Protein AF-A0A3D0RXQ5-F1 (afdb_monomer)

pLDDT: mean 91.48, std 9.35, range [49.53, 98.31]

Mean predicted aligned error: 4.28 Å

Structure (mmCIF, N/CA/C/O backbone):
data_AF-A0A3D0RXQ5-F1
#
_entry.id   AF-A0A3D0RXQ5-F1
#
loop_
_atom_site.group_PDB
_atom_site.id
_atom_site.type_symbol
_atom_site.label_atom_id
_atom_site.label_alt_id
_atom_site.label_comp_id
_atom_site.label_asym_id
_atom_site.label_entity_id
_atom_site.label_seq_id
_atom_site.pdbx_PDB_ins_code
_atom_site.Cartn_x
_atom_site.Cartn_y
_atom_site.Cartn_z
_atom_site.occupancy
_atom_site.B_iso_or_equiv
_atom_site.auth_seq_id
_atom_site.auth_comp_id
_atom_site.auth_asym_id
_atom_site.auth_atom_id
_atom_site.pdbx_PDB_model_num
ATOM 1 N N . GLY A 1 1 ? -7.082 -13.577 5.201 1.00 80.06 1 GLY A N 1
ATOM 2 C CA . GLY A 1 1 ? -6.046 -13.728 4.156 1.00 80.06 1 GLY A CA 1
ATOM 3 C C . GLY A 1 1 ? -6.166 -12.625 3.121 1.00 80.06 1 GLY A C 1
ATOM 4 O O . GLY A 1 1 ? -7.285 -12.340 2.709 1.00 80.06 1 GLY A O 1
ATOM 5 N N . PHE A 1 2 ? -5.055 -12.075 2.611 1.00 81.81 2 PHE A N 1
ATOM 6 C CA . PHE A 1 2 ? -5.061 -11.095 1.496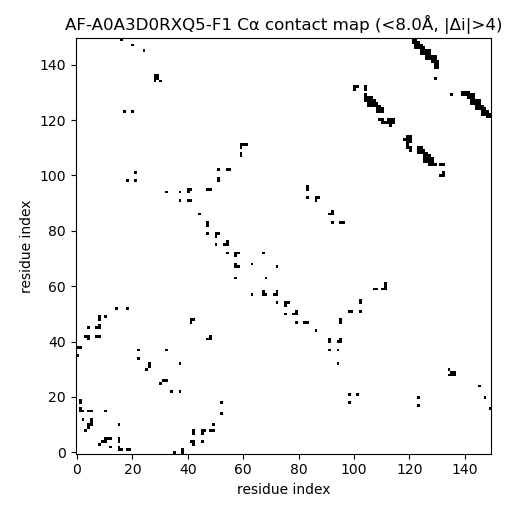 1.00 81.81 2 PHE A CA 1
ATOM 7 C C . PHE A 1 2 ? -5.840 -11.552 0.244 1.00 81.81 2 PHE A C 1
ATOM 9 O O . PHE A 1 2 ? -6.350 -10.717 -0.492 1.00 81.81 2 PHE A O 1
ATOM 16 N N . ASN A 1 3 ? -5.995 -12.863 0.011 1.00 80.12 3 ASN A N 1
ATOM 17 C CA . ASN A 1 3 ? -6.817 -13.387 -1.092 1.00 80.12 3 ASN A CA 1
ATOM 18 C C . ASN A 1 3 ? -8.299 -12.980 -0.973 1.00 80.12 3 ASN A C 1
ATOM 20 O O . ASN A 1 3 ? -8.981 -12.858 -1.984 1.00 80.12 3 ASN A O 1
ATOM 24 N N . GLY A 1 4 ? -8.787 -12.709 0.243 1.00 76.00 4 GLY A N 1
ATOM 25 C CA . GLY A 1 4 ? -10.138 -12.193 0.463 1.00 76.00 4 GLY A CA 1
ATOM 26 C C . GLY A 1 4 ? -10.363 -10.808 -0.150 1.00 76.00 4 GLY A C 1
ATOM 27 O O . GLY A 1 4 ? -11.496 -10.475 -0.472 1.00 76.00 4 GLY A O 1
ATOM 28 N N . LEU A 1 5 ? -9.301 -10.029 -0.391 1.00 78.62 5 LEU A N 1
ATOM 29 C CA . LEU A 1 5 ? -9.397 -8.732 -1.066 1.00 78.62 5 LEU A CA 1
ATOM 30 C C . LEU A 1 5 ? -9.701 -8.874 -2.563 1.00 78.62 5 LEU A C 1
ATOM 32 O O . LEU A 1 5 ? -10.279 -7.968 -3.154 1.00 78.62 5 LEU A O 1
ATOM 36 N N . VAL A 1 6 ? -9.372 -10.012 -3.180 1.00 79.69 6 VAL A N 1
ATOM 37 C CA . VAL A 1 6 ? -9.698 -10.250 -4.594 1.00 79.69 6 VAL A CA 1
ATOM 38 C C . VAL A 1 6 ? -11.210 -10.308 -4.786 1.00 79.69 6 VAL A C 1
ATOM 40 O O . VAL A 1 6 ? -11.758 -9.659 -5.670 1.00 79.69 6 VAL A O 1
ATOM 43 N N . LEU A 1 7 ? -11.892 -11.038 -3.904 1.00 76.19 7 LEU A N 1
ATOM 44 C CA . LEU A 1 7 ? -13.342 -11.209 -3.963 1.00 76.19 7 LEU A CA 1
ATOM 45 C C . LEU A 1 7 ? -14.090 -10.046 -3.295 1.00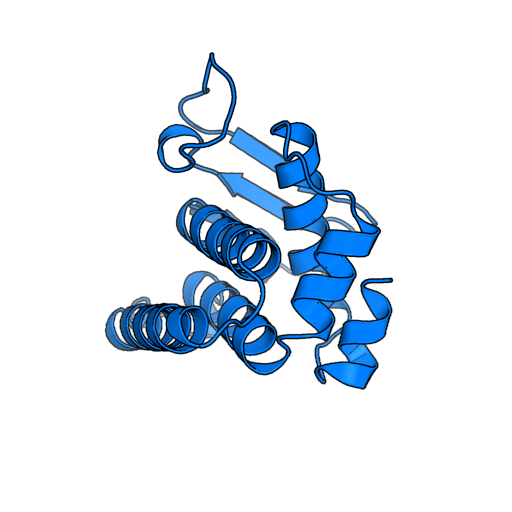 76.19 7 LEU A C 1
ATOM 47 O O . LEU A 1 7 ? -15.087 -9.580 -3.832 1.00 76.19 7 LEU A O 1
ATOM 51 N N . GLY A 1 8 ? -13.608 -9.562 -2.146 1.00 74.94 8 GLY A N 1
ATOM 52 C CA . GLY A 1 8 ? -14.286 -8.528 -1.355 1.00 74.94 8 GLY A CA 1
ATOM 53 C C . GLY A 1 8 ? -14.026 -7.093 -1.818 1.00 74.94 8 GLY A C 1
ATOM 54 O O . GLY A 1 8 ? -14.887 -6.237 -1.654 1.00 74.94 8 GLY A O 1
ATOM 55 N N . ALA A 1 9 ? -12.864 -6.825 -2.420 1.00 77.88 9 ALA A N 1
ATOM 56 C CA . ALA A 1 9 ? -12.491 -5.497 -2.911 1.00 77.88 9 ALA A CA 1
ATOM 57 C C . ALA A 1 9 ? -12.370 -5.424 -4.440 1.00 77.88 9 ALA A C 1
ATOM 59 O O . ALA A 1 9 ? -12.045 -4.365 -4.970 1.00 77.88 9 ALA A O 1
ATOM 60 N N . GLY A 1 10 ? -12.633 -6.519 -5.164 1.00 86.56 10 GLY A N 1
ATOM 61 C CA . GLY A 1 10 ? -12.480 -6.569 -6.621 1.00 86.56 10 GLY A CA 1
ATOM 62 C C . GLY A 1 10 ? -11.040 -6.338 -7.089 1.00 86.56 10 GLY A C 1
ATOM 63 O O . GLY A 1 10 ? -10.827 -5.941 -8.233 1.00 86.56 10 GLY A O 1
ATOM 64 N N . LEU A 1 11 ? -10.055 -6.536 -6.205 1.00 93.06 11 LEU A N 1
ATOM 65 C CA . LEU A 1 11 ? -8.646 -6.363 -6.539 1.00 93.06 11 LEU A CA 1
ATOM 66 C C . LEU A 1 11 ? -8.135 -7.538 -7.369 1.00 93.06 11 LEU A C 1
ATOM 68 O O . LEU A 1 11 ? -8.534 -8.685 -7.188 1.00 93.06 11 LEU A O 1
ATOM 72 N N . THR A 1 12 ? -7.163 -7.285 -8.234 1.00 94.44 12 THR A N 1
ATOM 73 C CA . THR A 1 12 ? -6.420 -8.378 -8.861 1.00 94.44 12 THR A CA 1
ATOM 74 C C . THR A 1 12 ? -5.515 -9.063 -7.833 1.00 94.44 12 THR A C 1
ATOM 76 O O . THR A 1 12 ? -5.107 -8.477 -6.825 1.00 94.44 12 THR A O 1
ATOM 79 N N . TRP A 1 13 ? -5.119 -10.307 -8.107 1.00 93.25 13 TRP A N 1
ATOM 80 C CA . TRP A 1 13 ? -4.153 -11.013 -7.260 1.00 93.25 13 TRP A CA 1
ATOM 81 C C . TRP A 1 13 ? -2.817 -10.255 -7.143 1.00 93.25 13 TRP A C 1
ATOM 83 O O . TRP A 1 13 ? -2.173 -10.309 -6.095 1.00 93.25 13 TRP A O 1
ATOM 93 N N . ARG A 1 14 ? -2.412 -9.506 -8.183 1.00 94.44 14 ARG A N 1
ATOM 94 C CA . ARG A 1 14 ? -1.190 -8.685 -8.170 1.00 94.44 14 ARG A CA 1
ATOM 95 C C . ARG A 1 14 ? -1.322 -7.497 -7.229 1.00 94.44 14 ARG A C 1
ATOM 97 O O . ARG A 1 14 ? -0.420 -7.265 -6.431 1.00 94.44 14 ARG A O 1
ATOM 104 N N . GLN A 1 15 ? -2.457 -6.807 -7.262 1.00 96.62 15 GLN A N 1
ATOM 105 C CA . GLN A 1 15 ? -2.749 -5.701 -6.348 1.00 96.62 15 GLN A CA 1
ATOM 106 C C . GLN A 1 15 ? -2.784 -6.188 -4.891 1.00 96.62 15 GLN A C 1
ATOM 108 O O . GLN A 1 15 ? -2.146 -5.600 -4.021 1.00 96.62 15 GLN A O 1
ATOM 113 N N . ALA A 1 16 ? -3.420 -7.335 -4.628 1.00 96.00 16 ALA A N 1
ATOM 114 C CA . ALA A 1 16 ? -3.382 -7.963 -3.305 1.00 96.00 16 ALA A CA 1
ATOM 115 C C . ALA A 1 16 ? -1.952 -8.356 -2.875 1.00 96.00 16 ALA A C 1
ATOM 117 O O . ALA A 1 16 ? -1.615 -8.287 -1.693 1.00 96.00 16 ALA A O 1
ATOM 118 N N . THR A 1 17 ? -1.096 -8.742 -3.827 1.00 95.94 17 THR A N 1
ATOM 119 C CA . THR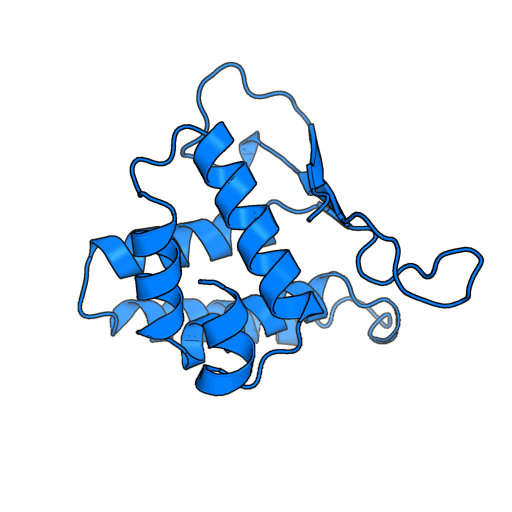 A 1 17 ? 0.318 -9.067 -3.577 1.00 95.94 17 THR A CA 1
ATOM 120 C C . THR A 1 17 ? 1.135 -7.825 -3.206 1.00 95.94 17 THR A C 1
ATOM 122 O O . THR A 1 17 ? 1.964 -7.917 -2.305 1.00 95.94 17 THR A O 1
ATOM 125 N N . VAL A 1 18 ? 0.863 -6.660 -3.808 1.00 97.25 18 VAL A N 1
ATOM 126 C CA . VAL A 1 18 ? 1.489 -5.378 -3.421 1.00 97.25 18 VAL A CA 1
ATOM 127 C C . VAL A 1 18 ? 1.153 -5.025 -1.973 1.00 97.25 18 VAL A C 1
ATOM 129 O O . VAL A 1 18 ? 2.052 -4.752 -1.179 1.00 97.25 18 VAL A O 1
ATOM 132 N N . LEU A 1 19 ? -0.126 -5.105 -1.593 1.00 97.81 19 LEU A N 1
ATOM 133 C CA . LEU A 1 19 ? -0.549 -4.840 -0.213 1.00 97.81 19 LEU A CA 1
ATOM 134 C C . LEU A 1 19 ? 0.119 -5.811 0.771 1.00 97.81 19 LEU A C 1
ATOM 136 O O . LEU A 1 19 ? 0.634 -5.409 1.813 1.00 97.81 19 LEU A O 1
ATOM 140 N N . ARG A 1 20 ? 0.202 -7.092 0.403 1.00 97.06 20 ARG A N 1
ATOM 141 C CA . ARG A 1 20 ? 0.907 -8.099 1.199 1.00 97.06 20 ARG A CA 1
ATOM 142 C C . ARG A 1 20 ? 2.397 -7.782 1.351 1.00 97.06 20 ARG A C 1
ATOM 144 O O . ARG A 1 20 ? 2.930 -7.958 2.444 1.00 97.06 20 ARG A O 1
ATOM 151 N N . ALA A 1 21 ? 3.063 -7.313 0.295 1.00 97.38 21 ALA A N 1
ATOM 152 C CA . ALA A 1 21 ? 4.470 -6.926 0.343 1.00 97.38 21 ALA A CA 1
ATOM 153 C C . ALA A 1 21 ? 4.700 -5.785 1.346 1.00 97.38 21 ALA A C 1
ATOM 155 O O . ALA A 1 21 ? 5.564 -5.904 2.215 1.00 97.38 21 ALA A O 1
ATOM 156 N N . TYR A 1 22 ? 3.872 -4.737 1.305 1.00 97.56 22 TYR A N 1
ATOM 157 C CA . TYR A 1 22 ? 3.946 -3.643 2.276 1.00 97.56 22 TYR A CA 1
ATOM 158 C C . TYR A 1 22 ? 3.672 -4.110 3.710 1.00 97.56 22 TYR A C 1
ATOM 160 O O . TYR A 1 22 ? 4.400 -3.714 4.615 1.00 97.56 22 TYR A O 1
ATOM 168 N N . ALA A 1 23 ? 2.709 -5.010 3.938 1.00 96.44 23 ALA A N 1
ATOM 169 C CA . ALA A 1 23 ? 2.489 -5.594 5.266 1.00 96.44 23 ALA A CA 1
ATOM 170 C C . ALA A 1 23 ? 3.723 -6.344 5.795 1.00 96.44 23 ALA A C 1
ATOM 172 O O . ALA A 1 23 ? 4.046 -6.270 6.981 1.00 96.44 23 ALA A O 1
ATOM 173 N N . LYS A 1 24 ? 4.436 -7.071 4.921 1.00 95.69 24 LYS A N 1
ATOM 174 C CA . LYS A 1 24 ? 5.682 -7.757 5.295 1.00 95.69 24 LYS A CA 1
ATOM 175 C C . LYS A 1 24 ? 6.796 -6.770 5.625 1.00 95.69 24 LYS A C 1
ATOM 177 O O . LYS A 1 24 ? 7.487 -6.989 6.617 1.00 95.69 24 LYS A O 1
ATOM 182 N N . TYR A 1 25 ? 6.931 -5.694 4.853 1.00 95.00 25 TYR A N 1
ATOM 183 C CA . TYR A 1 25 ? 7.907 -4.645 5.138 1.00 95.00 25 TYR A CA 1
ATOM 184 C C . TYR A 1 25 ? 7.599 -3.919 6.456 1.00 95.00 25 TYR A C 1
ATOM 186 O O . TYR A 1 25 ? 8.471 -3.808 7.311 1.00 95.00 25 TYR A O 1
ATOM 194 N N . MET A 1 26 ? 6.338 -3.540 6.696 1.00 94.19 26 MET A N 1
ATOM 195 C CA . MET A 1 26 ? 5.895 -2.962 7.973 1.00 94.19 26 MET A CA 1
ATOM 196 C C . MET A 1 26 ? 6.249 -3.859 9.163 1.00 94.19 26 MET A C 1
ATOM 198 O O . MET A 1 26 ? 6.730 -3.382 10.188 1.00 94.19 26 MET A O 1
ATOM 202 N N . ARG A 1 27 ? 6.057 -5.176 9.027 1.00 91.50 27 ARG A N 1
ATOM 203 C CA . ARG A 1 27 ? 6.418 -6.138 10.074 1.00 91.50 27 ARG A CA 1
ATOM 204 C C . ARG A 1 27 ? 7.929 -6.208 10.316 1.00 91.50 27 ARG A C 1
ATOM 206 O O . ARG A 1 27 ? 8.337 -6.346 11.464 1.00 91.50 27 ARG A O 1
ATOM 213 N N . GLN A 1 28 ? 8.753 -6.115 9.270 1.00 90.19 28 GLN A N 1
ATOM 214 C CA . GLN A 1 28 ? 10.213 -6.010 9.421 1.00 90.19 28 GLN A CA 1
ATOM 215 C C . GLN A 1 28 ? 10.620 -4.693 10.097 1.00 90.19 28 GLN A C 1
ATOM 217 O O . GLN A 1 28 ? 11.569 -4.670 10.873 1.00 90.19 28 GLN A O 1
ATOM 222 N N . GLY A 1 29 ? 9.853 -3.626 9.865 1.00 86.94 29 GLY A N 1
ATOM 223 C CA . GLY A 1 29 ? 9.980 -2.326 10.518 1.00 86.94 29 GLY A CA 1
ATOM 224 C C . GLY A 1 29 ? 9.401 -2.234 11.935 1.00 86.94 29 GLY A C 1
ATOM 225 O O . GLY A 1 29 ? 9.177 -1.123 12.399 1.00 86.94 29 GLY A O 1
ATOM 226 N N . ASN A 1 30 ? 9.152 -3.358 12.622 1.00 86.31 30 ASN A N 1
ATOM 227 C CA . ASN A 1 30 ? 8.561 -3.427 13.969 1.00 86.31 30 ASN A CA 1
ATOM 228 C C . ASN A 1 30 ? 7.130 -2.869 14.101 1.00 86.31 30 ASN A C 1
ATOM 230 O O . ASN A 1 30 ? 6.752 -2.380 15.168 1.00 86.31 30 ASN A O 1
ATOM 234 N N . SER A 1 31 ? 6.298 -2.973 13.059 1.00 89.19 31 SER A N 1
ATOM 235 C CA . SER A 1 31 ? 4.863 -2.694 13.202 1.00 89.19 31 SER A CA 1
ATOM 236 C C . SER A 1 31 ? 4.248 -3.529 14.341 1.00 89.19 31 SER A C 1
ATOM 238 O O . SER A 1 31 ? 4.488 -4.740 14.398 1.00 89.19 31 SER A O 1
ATOM 240 N N . PRO A 1 32 ? 3.437 -2.922 15.230 1.00 90.81 32 PRO A N 1
ATOM 241 C CA . PRO A 1 32 ? 2.818 -3.628 16.352 1.00 90.81 32 PRO A CA 1
ATOM 242 C C . PRO A 1 32 ? 1.632 -4.504 15.923 1.00 90.81 32 PRO A C 1
ATOM 244 O O . PRO A 1 32 ? 1.120 -5.283 16.726 1.00 90.81 32 PRO A O 1
ATOM 247 N N . PHE A 1 33 ? 1.169 -4.372 14.678 1.00 93.38 33 PHE A N 1
ATOM 248 C CA . PHE A 1 33 ? -0.033 -5.038 14.196 1.00 93.38 33 PHE A CA 1
ATOM 249 C C . PHE A 1 33 ? 0.279 -6.425 13.634 1.00 93.38 33 PHE A C 1
ATOM 251 O O . PHE A 1 33 ? 1.172 -6.610 12.801 1.00 93.38 33 PHE A O 1
ATOM 258 N N . ALA A 1 34 ? -0.502 -7.413 14.064 1.00 93.06 34 ALA A N 1
ATOM 259 C CA . ALA A 1 34 ? -0.454 -8.750 13.499 1.00 93.06 34 ALA A CA 1
ATOM 260 C C . ALA A 1 34 ? -1.005 -8.760 12.058 1.00 93.06 34 ALA A C 1
ATOM 262 O O . ALA A 1 34 ? -1.796 -7.904 11.659 1.00 93.06 34 ALA A O 1
ATOM 263 N N . GLN A 1 35 ? -0.551 -9.716 11.241 1.00 92.62 35 GLN A N 1
ATOM 264 C CA . GLN A 1 35 ? -0.882 -9.744 9.811 1.00 92.62 35 GLN A CA 1
ATOM 265 C C . GLN A 1 35 ? -2.385 -9.930 9.559 1.00 92.62 35 GLN A C 1
ATOM 267 O O . GLN A 1 35 ? -2.931 -9.312 8.653 1.00 92.62 35 GLN A O 1
ATOM 272 N N . ASP A 1 36 ? -3.040 -10.786 10.334 1.00 93.56 36 ASP A N 1
ATOM 273 C CA . ASP A 1 36 ? -4.487 -11.002 10.291 1.00 93.56 36 ASP A CA 1
ATOM 274 C C . ASP A 1 36 ? -5.261 -9.707 10.561 1.00 93.56 36 ASP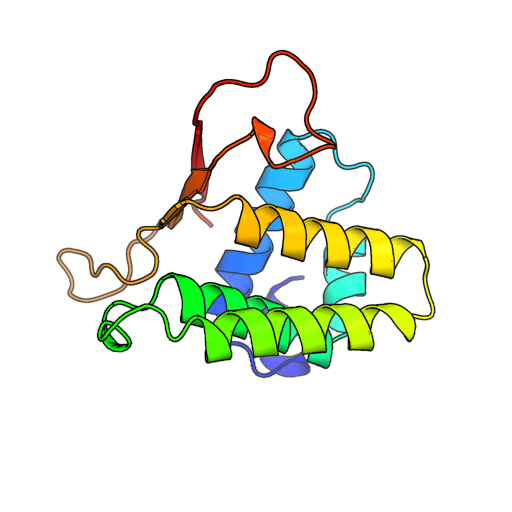 A C 1
ATOM 276 O O . ASP A 1 36 ? -6.169 -9.374 9.801 1.00 93.56 36 ASP A O 1
ATOM 280 N N . TYR A 1 37 ? -4.818 -8.922 11.543 1.00 95.62 37 TYR A N 1
ATOM 281 C CA . TYR A 1 37 ? -5.417 -7.632 11.866 1.00 95.62 37 TYR A CA 1
ATOM 282 C C . TYR A 1 37 ? -5.199 -6.583 10.762 1.00 95.62 37 TYR A C 1
ATOM 284 O O . TYR A 1 37 ? -6.118 -5.850 10.402 1.00 95.62 37 TYR A O 1
ATOM 292 N N . ILE A 1 38 ? -4.018 -6.560 10.131 1.00 96.56 38 ILE A N 1
ATOM 293 C CA . ILE A 1 38 ? -3.773 -5.744 8.925 1.00 96.56 38 ILE A CA 1
ATOM 294 C C . ILE A 1 38 ? -4.728 -6.148 7.790 1.00 96.56 38 ILE A C 1
ATOM 296 O O . ILE A 1 38 ? -5.279 -5.297 7.091 1.00 96.56 38 ILE A O 1
ATOM 300 N N . GLU A 1 39 ? -4.934 -7.449 7.591 1.00 95.12 39 GLU A N 1
ATOM 301 C CA . GLU A 1 39 ? -5.856 -7.957 6.577 1.00 95.12 39 GLU A CA 1
ATOM 302 C C . GLU A 1 39 ? -7.322 -7.623 6.893 1.00 95.12 39 GLU A C 1
ATOM 304 O O . GLU A 1 39 ? -8.099 -7.430 5.956 1.00 95.12 39 GLU A O 1
ATOM 309 N N . ASP A 1 40 ? -7.715 -7.594 8.169 1.00 95.56 40 ASP A N 1
ATOM 310 C CA . ASP A 1 40 ? -9.040 -7.146 8.617 1.00 95.56 40 ASP A CA 1
ATOM 311 C C . ASP A 1 40 ? -9.231 -5.647 8.369 1.00 95.56 40 ASP A C 1
ATOM 313 O O . ASP A 1 40 ? -10.258 -5.260 7.813 1.00 95.56 40 ASP A O 1
ATOM 317 N N . ALA A 1 41 ? -8.229 -4.814 8.671 1.00 97.06 41 ALA A N 1
ATOM 318 C CA . ALA A 1 41 ? -8.279 -3.376 8.414 1.00 97.06 41 ALA A CA 1
ATOM 319 C C . ALA A 1 41 ? -8.499 -3.063 6.924 1.00 97.06 41 ALA A C 1
ATOM 321 O O . ALA A 1 41 ? -9.348 -2.237 6.586 1.00 97.06 41 ALA A O 1
ATOM 322 N N . LEU A 1 42 ? -7.800 -3.763 6.024 1.00 96.88 42 LEU A N 1
ATOM 323 C CA . LEU A 1 42 ? -7.999 -3.617 4.578 1.00 96.88 42 LEU A CA 1
ATOM 324 C C . LEU A 1 42 ? -9.380 -4.121 4.126 1.00 96.88 42 LEU A C 1
ATOM 326 O O . LEU A 1 42 ? -10.051 -3.476 3.323 1.00 96.88 42 LEU A O 1
ATOM 330 N N . ARG A 1 43 ? -9.840 -5.265 4.654 1.00 95.25 43 ARG A N 1
ATOM 331 C CA . ARG A 1 43 ? -11.162 -5.828 4.317 1.00 95.25 43 ARG A CA 1
ATOM 332 C C . ARG A 1 43 ? -12.324 -4.990 4.844 1.00 95.25 43 ARG A C 1
ATOM 334 O O . ARG A 1 43 ? -13.360 -4.946 4.194 1.00 95.25 43 ARG A O 1
ATOM 341 N N . GLY A 1 44 ? -12.165 -4.347 5.997 1.00 94.81 44 GLY A N 1
ATOM 342 C CA . GLY A 1 44 ? -13.167 -3.459 6.584 1.00 94.81 44 GLY A CA 1
ATOM 343 C C . GLY A 1 44 ? -13.240 -2.089 5.910 1.00 94.81 44 GLY A C 1
ATOM 344 O O . GLY A 1 44 ? -14.248 -1.409 6.043 1.00 94.81 44 GLY A O 1
ATOM 345 N N . ASN A 1 45 ? -12.202 -1.699 5.161 1.00 96.69 45 ASN A N 1
ATOM 346 C CA . ASN A 1 45 ? -12.084 -0.392 4.512 1.00 96.69 45 ASN A CA 1
ATOM 347 C C . ASN A 1 45 ? -11.751 -0.560 3.019 1.00 96.69 45 ASN A C 1
ATOM 349 O O . ASN A 1 45 ? -10.697 -0.138 2.531 1.00 96.69 45 ASN A O 1
ATOM 353 N N . VAL A 1 46 ? -12.645 -1.234 2.291 1.00 95.50 46 VAL A N 1
ATOM 354 C CA . VAL A 1 46 ? -12.440 -1.622 0.884 1.00 95.50 46 VAL A CA 1
ATOM 355 C C . VAL A 1 46 ? -12.187 -0.421 -0.027 1.00 95.50 46 VAL A C 1
ATOM 357 O O . VAL A 1 46 ? -11.309 -0.488 -0.887 1.00 95.50 46 VAL A O 1
ATOM 360 N N . ASP A 1 47 ? -12.917 0.676 0.156 1.00 95.25 47 ASP A N 1
ATOM 361 C CA . ASP A 1 47 ? -12.790 1.843 -0.720 1.00 95.25 47 ASP A CA 1
ATOM 362 C C . ASP A 1 47 ? -11.440 2.544 -0.538 1.00 95.25 47 ASP A C 1
ATOM 364 O O . ASP A 1 47 ? -10.758 2.826 -1.523 1.00 95.25 47 ASP A O 1
ATOM 368 N N . ILE A 1 48 ? -10.975 2.697 0.707 1.00 97.75 48 ILE A N 1
ATOM 369 C CA . ILE A 1 48 ? -9.625 3.202 1.003 1.00 97.75 48 ILE A CA 1
ATOM 370 C C . ILE A 1 48 ? -8.569 2.251 0.434 1.00 97.75 48 ILE A C 1
ATOM 372 O O . ILE A 1 48 ? -7.603 2.687 -0.188 1.00 97.75 48 ILE A O 1
ATOM 376 N N . THR A 1 49 ? -8.775 0.941 0.572 1.00 97.75 49 THR A N 1
ATOM 377 C CA . THR A 1 49 ? -7.866 -0.075 0.027 1.00 97.75 49 THR A CA 1
ATOM 378 C C . THR A 1 49 ? -7.727 0.033 -1.496 1.00 97.75 49 THR A C 1
ATOM 380 O O . THR A 1 49 ? -6.615 -0.051 -2.021 1.00 97.75 49 THR A O 1
ATOM 383 N N . LYS A 1 50 ? -8.827 0.276 -2.220 1.00 96.75 50 LYS A N 1
ATOM 384 C CA . LYS A 1 50 ? -8.798 0.533 -3.669 1.00 96.75 50 LYS A CA 1
ATOM 385 C C . LYS A 1 50 ? -8.069 1.831 -4.003 1.00 96.75 50 LYS A C 1
ATOM 387 O O . LYS A 1 50 ? -7.290 1.846 -4.951 1.00 96.75 50 LYS A O 1
ATOM 392 N N . LEU A 1 51 ? -8.292 2.898 -3.233 1.00 97.50 51 LEU A N 1
ATOM 393 C CA . LEU A 1 51 ? -7.603 4.173 -3.434 1.00 97.50 51 LEU A CA 1
ATOM 394 C C . LEU A 1 51 ? -6.088 4.047 -3.220 1.00 97.50 51 LEU A C 1
ATOM 396 O O . LEU A 1 51 ? -5.323 4.575 -4.021 1.00 97.50 51 LEU A O 1
ATOM 400 N N . LEU A 1 52 ? -5.644 3.298 -2.205 1.00 98.31 52 LEU A N 1
ATOM 401 C CA . LEU A 1 52 ? -4.223 3.018 -1.965 1.00 98.31 52 LEU A CA 1
ATOM 402 C C . LEU A 1 52 ? -3.580 2.293 -3.156 1.00 98.31 52 LEU A C 1
ATOM 404 O O . LEU A 1 52 ? -2.498 2.663 -3.607 1.00 98.31 52 LEU A O 1
ATOM 408 N N . VAL A 1 53 ? -4.260 1.282 -3.702 1.00 97.56 53 VAL A N 1
ATOM 409 C CA . VAL A 1 53 ? -3.800 0.580 -4.909 1.00 97.56 53 VAL A CA 1
ATOM 410 C C . VAL A 1 53 ? -3.771 1.517 -6.117 1.00 97.56 53 VAL A C 1
ATOM 412 O O . VAL A 1 53 ? -2.788 1.524 -6.854 1.00 97.56 53 VAL A O 1
ATOM 415 N N . ALA A 1 54 ? -4.808 2.336 -6.300 1.00 95.81 54 ALA A N 1
ATOM 416 C CA . ALA A 1 54 ? -4.872 3.302 -7.390 1.00 95.81 54 ALA A CA 1
ATOM 417 C C . ALA A 1 54 ? -3.734 4.330 -7.311 1.00 95.81 54 ALA A C 1
ATOM 419 O O . ALA A 1 54 ? -3.141 4.641 -8.340 1.00 95.81 54 ALA A O 1
ATOM 420 N N . LEU A 1 55 ? -3.393 4.806 -6.107 1.00 97.06 55 LEU A N 1
ATOM 421 C CA . LEU A 1 55 ? -2.251 5.692 -5.874 1.00 97.06 55 LEU A CA 1
ATOM 422 C C . LEU A 1 55 ? -0.936 5.004 -6.250 1.00 97.06 55 LEU A C 1
ATOM 424 O O . LEU A 1 55 ? -0.130 5.577 -6.977 1.00 97.06 55 LEU A O 1
ATOM 428 N N . PHE A 1 56 ? -0.726 3.764 -5.803 1.00 97.00 56 PHE A N 1
ATOM 429 C CA . PHE A 1 56 ? 0.464 2.997 -6.171 1.00 97.00 56 PHE A CA 1
ATOM 430 C C . PHE A 1 56 ? 0.595 2.840 -7.695 1.00 97.00 56 PHE A C 1
ATOM 432 O O . PHE A 1 56 ? 1.668 3.054 -8.254 1.00 97.00 56 PHE A O 1
ATOM 439 N N . GLU A 1 57 ? -0.490 2.493 -8.387 1.00 95.00 57 GLU A N 1
ATOM 440 C CA . GLU A 1 57 ? -0.465 2.331 -9.842 1.00 95.00 57 GLU A CA 1
ATOM 441 C C . GLU A 1 57 ? -0.301 3.670 -10.572 1.00 95.00 57 GLU A C 1
ATOM 443 O O . GLU A 1 57 ? 0.416 3.729 -11.565 1.00 95.00 57 GLU A O 1
ATOM 448 N N . ALA A 1 58 ? -0.906 4.757 -10.083 1.00 93.19 58 ALA A N 1
ATOM 449 C CA . ALA A 1 58 ? -0.705 6.101 -10.631 1.00 93.19 58 ALA A CA 1
ATOM 450 C C . ALA A 1 58 ? 0.770 6.528 -10.584 1.00 93.19 58 ALA A C 1
ATOM 452 O O . ALA A 1 58 ? 1.276 7.034 -11.581 1.00 93.19 58 ALA A O 1
ATOM 453 N N . ARG A 1 59 ? 1.466 6.215 -9.483 1.00 92.38 59 ARG A N 1
ATOM 454 C CA . ARG A 1 59 ? 2.875 6.575 -9.258 1.00 92.38 59 ARG A CA 1
ATOM 455 C C . ARG A 1 59 ? 3.880 5.844 -10.134 1.00 92.38 59 ARG A C 1
ATOM 457 O O . ARG A 1 59 ? 4.973 6.352 -10.377 1.00 92.38 59 ARG A O 1
ATOM 464 N N . PHE A 1 60 ? 3.569 4.615 -10.540 1.00 94.00 60 PHE A N 1
ATOM 465 C CA . PHE A 1 60 ? 4.581 3.723 -11.112 1.00 94.00 60 PHE A CA 1
ATOM 466 C C . PHE A 1 60 ? 4.226 3.140 -12.481 1.00 94.00 60 PHE A C 1
ATOM 468 O O . PHE A 1 60 ? 5.099 2.510 -13.080 1.00 94.00 60 PHE A O 1
ATOM 475 N N . ASP A 1 61 ? 3.000 3.319 -12.986 1.00 91.56 61 ASP A N 1
ATOM 476 C CA . ASP A 1 61 ? 2.607 2.801 -14.299 1.00 91.56 61 ASP A CA 1
ATOM 477 C C . ASP A 1 61 ? 3.275 3.601 -15.433 1.00 91.56 61 ASP A C 1
ATOM 479 O O . ASP A 1 61 ? 2.912 4.755 -15.678 1.00 91.56 61 ASP A O 1
ATOM 483 N N . PRO A 1 62 ? 4.213 3.004 -16.193 1.00 86.69 62 PRO A N 1
ATOM 484 C CA . PRO A 1 62 ? 4.898 3.709 -17.265 1.00 86.69 62 PRO A CA 1
ATOM 485 C C . PRO A 1 62 ? 3.964 4.077 -18.426 1.00 86.69 62 PRO A C 1
ATOM 487 O O . PRO A 1 62 ? 4.279 5.002 -19.169 1.00 86.69 62 PRO A O 1
ATOM 490 N N . SER A 1 63 ? 2.817 3.409 -18.599 1.00 84.69 63 SER A N 1
ATOM 491 C CA . SER A 1 63 ? 1.848 3.755 -19.651 1.00 84.69 63 SER A CA 1
ATOM 492 C C . SER A 1 63 ? 1.155 5.099 -19.409 1.00 84.69 63 SER A C 1
ATOM 494 O O . SER A 1 63 ? 0.627 5.697 -20.345 1.00 84.69 63 SER A O 1
ATOM 496 N N . ARG A 1 64 ? 1.226 5.611 -18.175 1.00 74.31 64 ARG A N 1
ATOM 497 C CA . ARG A 1 64 ? 0.748 6.941 -17.788 1.00 74.31 64 ARG A CA 1
ATOM 498 C C . ARG A 1 64 ? 1.800 8.040 -17.979 1.00 74.31 64 ARG A C 1
ATOM 500 O O . ARG A 1 64 ? 1.552 9.183 -17.619 1.00 74.31 64 ARG A O 1
ATOM 507 N N . SER A 1 65 ? 2.960 7.722 -18.564 1.00 55.88 65 SER A N 1
ATOM 508 C CA . SER A 1 65 ? 4.102 8.639 -18.666 1.00 55.88 65 SER A CA 1
ATOM 509 C C . SER A 1 65 ? 3.907 9.725 -19.731 1.00 55.88 65 SER A C 1
ATOM 511 O O . SER A 1 65 ? 4.420 9.628 -20.843 1.00 55.88 65 SER A O 1
ATOM 513 N N . GLY A 1 66 ? 3.209 10.791 -19.340 1.00 53.09 66 GLY A N 1
ATOM 514 C CA . GLY A 1 66 ? 3.283 12.143 -19.910 1.00 53.09 66 GLY A CA 1
ATOM 515 C C . GLY A 1 66 ? 3.702 13.178 -18.853 1.00 53.09 66 GLY A C 1
ATOM 516 O O . GLY A 1 66 ? 3.355 14.347 -18.959 1.00 53.09 66 GLY A O 1
ATOM 517 N N . GLY A 1 67 ? 4.429 12.720 -17.829 1.00 49.53 67 GLY A N 1
ATOM 518 C CA . GLY A 1 67 ? 4.408 13.283 -16.481 1.00 49.53 67 GLY A CA 1
ATOM 519 C C . GLY A 1 67 ? 3.513 12.389 -15.634 1.00 49.53 67 GLY A C 1
ATOM 520 O O . GLY A 1 67 ? 2.436 12.010 -16.092 1.00 49.53 67 GLY A O 1
ATOM 521 N N . ALA A 1 68 ? 3.962 11.995 -14.440 1.00 54.31 68 ALA A N 1
ATOM 522 C CA . ALA A 1 68 ? 3.000 11.622 -13.412 1.00 54.31 68 ALA A CA 1
ATOM 523 C C . ALA A 1 68 ? 1.950 12.733 -13.432 1.00 54.31 68 ALA A C 1
ATOM 525 O O . ALA A 1 68 ? 2.323 13.906 -13.398 1.00 54.31 68 ALA A O 1
ATOM 526 N N . ASP A 1 69 ? 0.684 12.395 -13.648 1.00 60.78 69 ASP A N 1
ATOM 527 C CA . ASP A 1 69 ? -0.381 13.374 -13.514 1.00 60.78 69 ASP A CA 1
ATOM 528 C C . ASP A 1 69 ? -0.373 13.752 -12.031 1.00 60.78 69 ASP A C 1
ATOM 530 O O . ASP A 1 69 ? -1.020 13.095 -11.222 1.00 60.78 69 ASP A O 1
ATOM 534 N N . GLU A 1 70 ? 0.476 14.715 -11.655 1.00 62.50 70 GLU A N 1
ATOM 535 C CA . GLU A 1 70 ? 0.676 15.158 -10.274 1.00 62.50 70 GLU A CA 1
ATOM 536 C C . GLU A 1 70 ? -0.682 15.554 -9.696 1.00 62.50 70 GLU A C 1
ATOM 538 O O . GLU A 1 70 ? -0.986 15.231 -8.555 1.00 62.50 70 GLU A O 1
ATOM 543 N N . SER A 1 71 ? -1.569 16.103 -10.535 1.00 69.25 71 SER A N 1
ATOM 544 C CA . SER A 1 71 ? -2.965 16.376 -10.186 1.00 69.25 71 SER A CA 1
ATOM 545 C C . SER A 1 71 ? -3.776 15.103 -9.896 1.00 69.25 71 SER A C 1
ATOM 547 O O . SER A 1 71 ? -4.621 15.091 -8.999 1.00 69.25 71 SER A O 1
ATOM 549 N N . GLY A 1 72 ? -3.522 14.014 -10.621 1.00 82.88 72 GLY A N 1
ATOM 550 C CA . GLY A 1 72 ? -4.100 12.695 -10.370 1.00 82.88 72 GLY A CA 1
ATOM 551 C C . GLY A 1 72 ? -3.589 12.045 -9.081 1.00 82.88 72 GLY A C 1
ATOM 552 O O . GLY A 1 72 ? -4.390 11.510 -8.310 1.00 82.88 72 GLY A O 1
ATOM 553 N N . GLU A 1 73 ? -2.282 12.114 -8.813 1.00 89.62 73 GLU A N 1
ATOM 554 C CA . GLU A 1 73 ? -1.687 11.611 -7.569 1.00 89.62 73 GLU A CA 1
ATOM 555 C C . GLU A 1 73 ? -2.164 12.407 -6.354 1.00 89.62 73 GLU A C 1
ATOM 557 O O . GLU A 1 73 ? -2.726 11.821 -5.427 1.00 89.62 73 GLU A O 1
ATOM 562 N N . GLU A 1 74 ? -2.029 13.734 -6.377 1.00 90.25 74 GLU A N 1
ATOM 563 C CA . GLU A 1 74 ? -2.487 14.623 -5.304 1.00 90.25 74 GLU A CA 1
ATOM 564 C C . GLU A 1 74 ? -3.993 14.472 -5.053 1.00 90.25 74 GLU A C 1
ATOM 566 O O . GLU A 1 74 ? -4.447 14.440 -3.904 1.00 90.25 74 GLU A O 1
ATOM 571 N N . GLY A 1 75 ? -4.784 14.313 -6.119 1.00 94.00 75 GLY A N 1
ATOM 572 C CA . GLY A 1 75 ? -6.216 14.053 -6.024 1.00 94.00 75 GLY A CA 1
ATOM 573 C C . GLY A 1 75 ? -6.536 12.727 -5.326 1.00 94.00 75 GLY A C 1
ATOM 574 O O . GLY A 1 75 ? -7.450 12.671 -4.498 1.00 94.00 75 GLY A O 1
ATOM 575 N N . LEU A 1 76 ? -5.787 11.659 -5.617 1.00 95.81 76 LEU A N 1
ATOM 576 C CA . LEU A 1 76 ? -5.928 10.370 -4.933 1.00 95.81 76 LEU A CA 1
ATOM 577 C C . LEU A 1 76 ? -5.502 10.464 -3.469 1.00 95.81 76 LEU A C 1
ATOM 579 O O . LEU A 1 76 ? -6.223 9.979 -2.600 1.00 95.81 76 LEU A O 1
ATOM 583 N N . GLU A 1 77 ? -4.385 11.126 -3.182 1.00 96.06 77 GLU A N 1
ATOM 584 C CA . GLU A 1 77 ? -3.923 11.347 -1.813 1.00 96.06 77 GLU A CA 1
ATOM 585 C C . GLU A 1 77 ? -4.938 12.139 -0.987 1.00 96.06 77 GLU A C 1
ATOM 587 O O . GLU A 1 77 ? -5.256 11.745 0.133 1.00 96.06 77 GLU A O 1
ATOM 592 N N . THR A 1 78 ? -5.513 13.201 -1.555 1.00 96.38 78 THR A N 1
ATOM 593 C CA . THR A 1 78 ? -6.557 14.004 -0.902 1.00 96.38 78 THR A CA 1
ATOM 594 C C . THR A 1 78 ? -7.790 13.160 -0.590 1.00 96.38 78 THR A C 1
ATOM 596 O O . THR A 1 78 ? -8.322 13.220 0.518 1.00 96.38 78 THR A O 1
ATOM 599 N N . ARG A 1 79 ? -8.225 12.319 -1.537 1.00 97.25 79 ARG A N 1
ATOM 600 C CA . ARG A 1 79 ? -9.351 11.396 -1.325 1.00 97.25 79 ARG A CA 1
ATOM 601 C C . ARG A 1 79 ? -9.054 10.363 -0.243 1.00 97.25 79 ARG A C 1
ATOM 603 O O . ARG A 1 79 ? -9.934 10.083 0.562 1.00 97.25 79 ARG A O 1
ATOM 610 N N . ILE A 1 80 ? -7.838 9.813 -0.207 1.00 98.12 80 ILE A N 1
ATOM 611 C CA . ILE A 1 80 ? -7.420 8.866 0.838 1.00 98.12 80 ILE A CA 1
ATOM 612 C C . ILE A 1 80 ? -7.451 9.554 2.199 1.00 98.12 80 ILE A C 1
ATOM 614 O O . ILE A 1 80 ? -8.043 9.016 3.125 1.00 98.12 80 ILE A O 1
ATOM 618 N N . MET A 1 81 ? -6.854 10.741 2.314 1.00 97.12 81 MET A N 1
ATOM 619 C CA . MET A 1 81 ? -6.824 11.498 3.565 1.00 97.12 81 MET A CA 1
ATOM 620 C C . MET A 1 81 ? -8.232 11.821 4.065 1.00 97.12 81 MET A C 1
ATOM 622 O O . MET A 1 81 ? -8.516 11.567 5.227 1.00 97.12 81 MET A O 1
ATOM 626 N N . SER A 1 82 ? -9.124 12.276 3.182 1.00 97.12 82 SER A N 1
ATOM 627 C CA . SER A 1 82 ? -10.522 12.533 3.541 1.00 97.12 82 SER A CA 1
ATOM 628 C C . SER A 1 82 ? -11.258 11.262 3.968 1.00 97.12 82 SER A C 1
ATOM 630 O O . SER A 1 82 ? -12.028 11.308 4.915 1.00 97.12 82 SER A O 1
ATOM 632 N N . ALA A 1 83 ? -11.037 10.130 3.295 1.00 96.94 83 ALA A N 1
ATOM 633 C CA . ALA A 1 83 ? -11.695 8.876 3.656 1.00 96.94 83 ALA A CA 1
ATOM 634 C C . ALA A 1 83 ? -11.161 8.285 4.974 1.00 96.94 83 ALA A C 1
ATOM 636 O O . ALA A 1 83 ? -11.888 7.580 5.668 1.00 96.94 83 ALA A O 1
ATOM 637 N N . LEU A 1 84 ? -9.901 8.564 5.326 1.00 97.19 84 LEU A N 1
ATOM 638 C CA . LEU A 1 84 ? -9.307 8.153 6.601 1.00 97.19 84 LEU A CA 1
ATOM 639 C C . LEU A 1 84 ? -9.972 8.833 7.804 1.00 97.19 84 LEU A C 1
ATOM 641 O O . LEU A 1 84 ? -10.045 8.224 8.869 1.00 97.19 84 LEU A O 1
ATOM 645 N N . ASP A 1 85 ? -10.491 10.050 7.637 1.00 95.19 85 ASP A N 1
ATOM 646 C CA . ASP A 1 85 ? -11.160 10.788 8.717 1.00 95.19 85 ASP A CA 1
ATOM 647 C C . ASP A 1 85 ? -12.472 10.114 9.172 1.00 95.19 85 ASP A C 1
ATOM 649 O O . ASP A 1 85 ? -12.889 10.286 10.317 1.00 95.19 85 ASP A O 1
ATOM 653 N N . ASP A 1 86 ? -13.073 9.278 8.317 1.00 95.06 86 ASP A N 1
ATOM 654 C CA . ASP A 1 86 ? -14.299 8.520 8.601 1.00 95.06 86 ASP A CA 1
ATOM 655 C C . ASP A 1 86 ? -14.030 7.086 9.115 1.00 95.06 86 ASP A C 1
ATOM 657 O O . ASP A 1 86 ? -14.961 6.304 9.340 1.00 95.06 86 ASP A O 1
ATOM 661 N N . VAL A 1 87 ? -12.764 6.694 9.311 1.00 97.44 87 VAL A N 1
ATOM 662 C CA . VAL A 1 87 ? -12.420 5.340 9.772 1.00 97.44 87 VAL A CA 1
ATOM 663 C C . VAL A 1 87 ? -12.758 5.175 11.255 1.00 97.44 87 VAL A C 1
ATOM 665 O O . VAL A 1 87 ? -12.124 5.745 12.138 1.00 97.44 87 VAL A O 1
ATOM 668 N N . ALA A 1 88 ? -13.727 4.304 11.546 1.00 94.44 88 ALA A N 1
ATOM 669 C CA . ALA A 1 88 ? -14.250 4.110 12.902 1.00 94.44 88 ALA A CA 1
ATOM 670 C C . ALA A 1 88 ? -13.234 3.540 13.916 1.00 94.44 88 ALA A C 1
ATOM 672 O O . ALA A 1 88 ? -13.357 3.776 15.117 1.00 94.44 88 ALA A O 1
ATOM 673 N N . SER A 1 89 ? -12.253 2.755 13.458 1.00 97.50 89 SER A N 1
ATOM 674 C CA . SER A 1 89 ? -11.228 2.144 14.316 1.00 97.50 89 SER A CA 1
ATOM 675 C C . SER A 1 89 ? -9.909 2.901 14.198 1.00 97.50 89 SER A C 1
ATOM 677 O O . SER A 1 89 ? -9.303 2.921 13.128 1.00 97.50 89 SER A O 1
ATOM 679 N N . LEU A 1 90 ? -9.417 3.448 15.313 1.00 96.69 90 LEU A N 1
ATOM 680 C CA . LEU A 1 90 ? -8.132 4.159 15.364 1.00 96.69 90 LEU A CA 1
ATOM 681 C C . LEU A 1 90 ? -6.951 3.284 14.925 1.00 96.69 90 LEU A C 1
ATOM 683 O O . LEU A 1 90 ? -6.019 3.770 14.289 1.00 96.69 90 LEU A O 1
ATOM 687 N N . ASP A 1 91 ? -6.980 1.989 15.237 1.00 97.06 91 ASP A N 1
ATOM 688 C CA . ASP A 1 91 ? -5.917 1.085 14.806 1.00 97.06 91 ASP A CA 1
ATOM 689 C C . ASP A 1 91 ? -6.019 0.770 13.306 1.00 97.06 91 ASP A C 1
ATOM 691 O O . ASP A 1 91 ? -4.992 0.672 12.633 1.00 97.06 91 ASP A O 1
ATOM 695 N N . HIS A 1 92 ? -7.233 0.695 12.743 1.00 97.94 92 HIS A N 1
ATOM 696 C CA . HIS A 1 92 ? -7.396 0.587 11.288 1.00 97.94 92 HIS A CA 1
ATOM 697 C C . HIS A 1 92 ? -6.902 1.854 10.581 1.00 97.94 92 HIS A C 1
ATOM 699 O O . HIS A 1 92 ? -6.190 1.741 9.584 1.00 97.94 92 HIS A O 1
ATOM 705 N N . ASP A 1 93 ? -7.222 3.040 11.108 1.00 97.62 93 ASP A N 1
ATOM 706 C CA . ASP A 1 93 ? -6.720 4.320 10.594 1.00 97.62 93 ASP A CA 1
ATOM 707 C C . ASP A 1 93 ? -5.184 4.336 10.576 1.00 97.62 93 ASP A C 1
ATO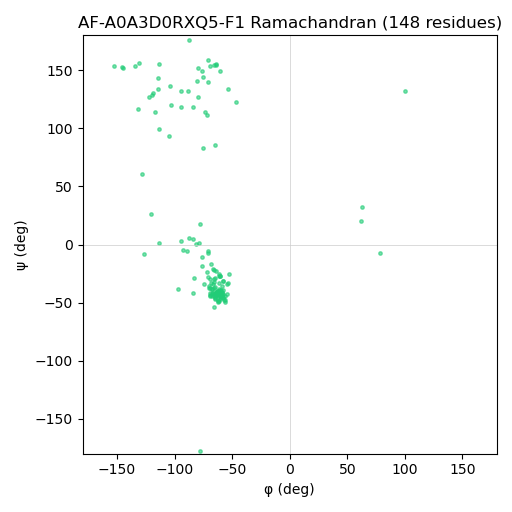M 709 O O . ASP A 1 93 ? -4.574 4.573 9.532 1.00 97.62 93 ASP A O 1
ATOM 713 N N . ARG A 1 94 ? -4.542 3.954 11.688 1.00 96.56 94 ARG A N 1
ATOM 714 C CA . ARG A 1 94 ? -3.077 3.836 11.782 1.00 96.56 94 ARG A CA 1
ATOM 715 C C . ARG A 1 94 ? -2.490 2.893 10.734 1.00 96.56 94 ARG A C 1
ATOM 717 O O . ARG A 1 94 ? -1.486 3.231 10.106 1.00 96.56 94 ARG A O 1
ATOM 724 N N . ILE A 1 95 ? -3.103 1.729 10.519 1.00 97.38 95 ILE A N 1
ATOM 725 C CA . ILE A 1 95 ? -2.655 0.759 9.508 1.00 97.38 95 ILE A CA 1
ATOM 726 C C . ILE A 1 95 ? -2.749 1.362 8.104 1.00 97.38 95 ILE A C 1
ATOM 728 O O . ILE A 1 95 ? -1.782 1.307 7.342 1.00 97.38 95 ILE A O 1
ATOM 732 N N . LEU A 1 96 ? -3.886 1.963 7.755 1.00 98.00 96 LEU A N 1
ATOM 733 C CA . LEU A 1 96 ? -4.125 2.532 6.427 1.00 98.00 96 LEU A CA 1
ATOM 734 C C . LEU A 1 96 ? -3.236 3.758 6.159 1.00 98.00 96 LEU A C 1
ATOM 736 O O . LEU A 1 96 ? -2.679 3.883 5.066 1.00 98.00 96 LEU A O 1
ATOM 740 N N . ARG A 1 97 ? -3.008 4.611 7.167 1.00 97.38 97 ARG A N 1
ATOM 741 C CA . ARG A 1 97 ? -2.014 5.696 7.107 1.00 97.38 97 ARG A CA 1
ATOM 742 C C . ARG A 1 97 ? -0.603 5.159 6.920 1.00 97.38 97 ARG A C 1
ATOM 744 O O . ARG A 1 97 ? 0.163 5.730 6.147 1.00 97.38 97 ARG A O 1
ATOM 751 N N . SER A 1 98 ? -0.264 4.039 7.558 1.00 96.75 98 SER A N 1
ATOM 752 C CA . SER A 1 98 ? 1.027 3.388 7.341 1.00 96.75 98 SER A CA 1
ATOM 753 C C . SER A 1 98 ? 1.180 2.931 5.886 1.00 96.75 98 SER A C 1
ATOM 755 O O . SER A 1 98 ? 2.206 3.223 5.275 1.00 96.75 98 SER A O 1
ATOM 757 N N . TYR A 1 99 ? 0.157 2.321 5.273 1.00 98.06 99 TYR A N 1
ATOM 758 C CA . TYR A 1 99 ? 0.188 2.003 3.836 1.00 98.06 99 TYR A CA 1
ATOM 759 C C . TYR A 1 99 ? 0.434 3.239 2.966 1.00 98.06 99 TYR A C 1
ATOM 761 O O . TYR A 1 99 ? 1.304 3.195 2.096 1.00 98.06 99 TYR A O 1
ATOM 769 N N . LEU A 1 100 ? -0.285 4.339 3.214 1.00 98.12 100 LEU A N 1
ATOM 770 C CA . LEU A 1 100 ? -0.096 5.593 2.480 1.00 98.12 100 LEU A CA 1
ATOM 771 C C . LEU A 1 100 ? 1.355 6.092 2.584 1.00 98.12 100 LEU A C 1
ATOM 773 O O . LEU A 1 100 ? 1.978 6.397 1.566 1.00 98.12 100 LEU A O 1
ATOM 777 N N . THR A 1 101 ? 1.920 6.109 3.793 1.00 97.56 101 THR A N 1
ATOM 778 C CA . THR A 1 101 ? 3.320 6.493 4.039 1.00 97.56 101 THR A CA 1
ATOM 779 C C . THR A 1 101 ? 4.301 5.617 3.260 1.00 97.56 101 THR A C 1
ATOM 781 O O . THR A 1 101 ? 5.212 6.132 2.615 1.00 97.56 101 THR A O 1
ATOM 784 N N . HIS A 1 102 ? 4.111 4.297 3.260 1.00 97.50 102 HIS A N 1
ATOM 785 C CA . HIS A 1 102 ? 5.012 3.372 2.568 1.00 97.50 102 HIS A CA 1
ATOM 786 C C . HIS A 1 102 ? 4.920 3.475 1.038 1.00 97.50 102 HIS A C 1
ATOM 788 O O . HIS A 1 102 ? 5.938 3.367 0.350 1.00 97.50 102 HIS A O 1
ATOM 794 N N . ILE A 1 103 ? 3.725 3.727 0.494 1.00 97.69 103 ILE A N 1
ATOM 795 C CA . ILE A 1 103 ? 3.536 3.982 -0.941 1.00 97.69 103 ILE A CA 1
ATOM 796 C C . ILE A 1 103 ? 4.252 5.276 -1.345 1.00 97.69 103 ILE A C 1
ATOM 798 O O . ILE A 1 103 ? 5.013 5.272 -2.314 1.00 97.69 103 ILE A O 1
ATOM 802 N N . ARG A 1 104 ? 4.087 6.356 -0.570 1.00 96.94 104 ARG A N 1
ATOM 803 C CA . ARG A 1 104 ? 4.777 7.638 -0.796 1.00 96.94 104 ARG A CA 1
ATOM 804 C C . ARG A 1 104 ? 6.297 7.503 -0.732 1.00 96.94 104 ARG A C 1
ATOM 806 O O . ARG A 1 104 ? 6.990 8.014 -1.607 1.00 96.94 104 ARG A O 1
ATOM 813 N N . ALA A 1 105 ? 6.805 6.759 0.250 1.00 97.06 105 ALA A N 1
ATOM 814 C CA . ALA A 1 105 ? 8.233 6.499 0.431 1.00 97.06 105 ALA A CA 1
ATOM 815 C C . ALA A 1 105 ? 8.836 5.559 -0.634 1.00 97.0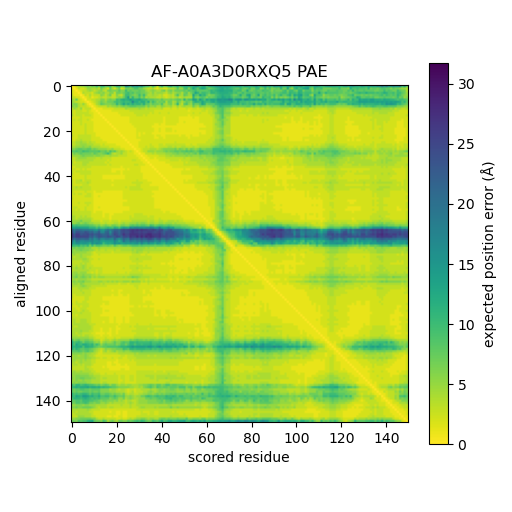6 105 ALA A C 1
ATOM 817 O O . ALA A 1 105 ? 10.050 5.346 -0.657 1.00 97.06 105 ALA A O 1
ATOM 818 N N . THR A 1 106 ? 8.017 4.966 -1.509 1.00 97.94 106 THR A N 1
ATOM 819 C CA . THR A 1 106 ? 8.503 4.140 -2.616 1.00 97.94 106 THR A CA 1
ATOM 820 C C . THR A 1 106 ? 8.966 5.036 -3.765 1.00 97.94 106 THR A C 1
ATOM 822 O O . THR A 1 106 ? 8.233 5.889 -4.255 1.00 97.94 106 THR A O 1
ATOM 825 N N . LEU A 1 107 ? 10.198 4.814 -4.216 1.00 96.69 107 LEU A N 1
ATOM 826 C CA . LEU A 1 107 ? 10.847 5.561 -5.291 1.00 96.69 107 LEU A CA 1
ATOM 827 C C . LEU A 1 107 ? 10.747 4.845 -6.638 1.00 96.69 107 LEU A C 1
ATOM 829 O O . LEU A 1 107 ? 10.640 5.490 -7.676 1.00 96.69 107 LEU A O 1
ATOM 833 N N . ARG A 1 108 ? 10.866 3.511 -6.641 1.00 96.75 108 ARG A N 1
ATOM 834 C CA . ARG A 1 108 ? 10.790 2.670 -7.847 1.00 96.75 108 ARG A CA 1
ATOM 835 C C . ARG A 1 108 ? 10.297 1.277 -7.502 1.00 96.75 108 ARG A C 1
ATOM 837 O O . ARG A 1 108 ? 10.569 0.773 -6.414 1.00 96.75 108 ARG A O 1
ATOM 844 N N . THR A 1 109 ? 9.682 0.622 -8.475 1.00 97.69 109 THR A N 1
ATOM 845 C CA . THR A 1 109 ? 9.286 -0.782 -8.380 1.00 97.69 109 THR A CA 1
ATOM 846 C C . THR A 1 109 ? 9.411 -1.482 -9.730 1.00 97.69 109 THR A C 1
ATOM 848 O O . THR A 1 109 ? 9.295 -0.849 -10.779 1.00 97.69 109 THR A O 1
ATOM 851 N N . ASN A 1 110 ? 9.631 -2.796 -9.711 1.00 96.38 110 ASN A N 1
ATOM 852 C CA . ASN A 1 110 ? 9.549 -3.637 -10.905 1.00 96.38 110 ASN A CA 1
ATOM 853 C C . ASN A 1 110 ? 8.110 -4.096 -11.222 1.00 96.38 110 ASN A C 1
ATOM 855 O O . ASN A 1 110 ? 7.926 -4.889 -12.141 1.00 96.38 110 ASN A O 1
ATOM 859 N N . TYR A 1 111 ? 7.085 -3.637 -10.491 1.00 96.56 111 TYR A N 1
ATOM 860 C CA . TYR A 1 111 ? 5.705 -4.122 -10.636 1.00 96.56 111 TYR A CA 1
ATOM 861 C C . TYR A 1 111 ? 5.165 -4.058 -12.077 1.00 96.56 111 TYR A C 1
ATOM 863 O O . TYR A 1 111 ? 4.400 -4.931 -12.483 1.00 96.56 111 TYR A O 1
ATOM 871 N N . PHE A 1 112 ? 5.567 -3.078 -12.882 1.00 95.06 112 PHE A N 1
ATOM 872 C CA . PHE A 1 112 ? 5.124 -2.964 -14.279 1.00 95.06 112 PHE A CA 1
ATOM 873 C C . PHE A 1 112 ? 6.065 -3.638 -15.288 1.00 95.06 112 PHE A C 1
ATOM 875 O O . PHE A 1 112 ? 5.747 -3.713 -16.474 1.00 95.06 112 PHE A O 1
ATOM 882 N N . GLN A 1 113 ? 7.207 -4.158 -14.834 1.00 94.25 113 GLN A N 1
ATOM 883 C CA . GLN A 1 113 ? 8.149 -4.880 -15.682 1.00 94.25 113 GLN A CA 1
ATOM 884 C C . GLN A 1 113 ? 7.632 -6.289 -15.989 1.00 94.25 113 GLN A C 1
ATOM 886 O O . GLN A 1 113 ? 7.002 -6.949 -15.155 1.00 94.25 113 GLN A O 1
ATOM 891 N N . ARG A 1 114 ? 7.917 -6.747 -17.208 1.00 92.44 114 ARG A N 1
ATOM 892 C CA . ARG A 1 114 ? 7.636 -8.109 -17.665 1.00 92.44 114 ARG A CA 1
ATOM 893 C C . ARG A 1 114 ? 8.935 -8.907 -17.678 1.00 92.44 114 ARG A C 1
ATOM 895 O O . ARG A 1 114 ? 9.959 -8.400 -18.128 1.00 92.44 114 ARG A O 1
ATOM 902 N N . GLY A 1 115 ? 8.870 -10.142 -17.192 1.00 87.25 115 GLY A N 1
ATOM 903 C CA . GLY A 1 115 ? 9.968 -11.099 -17.265 1.00 87.25 115 GLY A CA 1
ATOM 904 C C . GLY A 1 115 ? 10.090 -11.743 -18.649 1.00 87.25 115 GLY A C 1
ATOM 905 O O . GLY A 1 115 ? 9.316 -11.452 -19.560 1.00 87.25 115 GLY A O 1
ATOM 906 N N . GLU A 1 116 ? 11.042 -12.667 -18.786 1.00 85.94 116 GLU A N 1
ATOM 907 C CA . GLU A 1 116 ? 11.387 -13.329 -20.059 1.00 85.94 116 GLU A CA 1
ATOM 908 C C . GLU A 1 116 ? 10.211 -14.072 -20.711 1.00 85.94 116 GLU A C 1
ATOM 910 O O . GLU A 1 116 ? 10.103 -14.119 -21.932 1.00 85.94 116 GLU A O 1
ATOM 915 N N . SER A 1 117 ? 9.284 -14.600 -19.909 1.00 86.44 117 SER A N 1
ATOM 916 C CA . SER A 1 117 ? 8.074 -15.282 -20.385 1.00 86.44 117 SER A CA 1
ATOM 917 C C . SER A 1 117 ? 6.953 -14.332 -20.836 1.00 86.44 117 SER A C 1
ATOM 919 O O . SER A 1 117 ? 5.862 -14.786 -21.175 1.00 86.44 117 SER A O 1
ATOM 921 N N . GLY A 1 118 ? 7.170 -13.012 -20.791 1.00 89.25 118 GLY A N 1
ATOM 922 C CA . GLY A 1 118 ? 6.162 -11.990 -21.094 1.00 89.25 118 GLY A CA 1
ATOM 923 C C . GLY A 1 118 ? 5.153 -11.732 -19.966 1.00 89.25 118 GLY A C 1
ATOM 924 O O . GLY A 1 118 ? 4.370 -10.784 -20.052 1.00 89.25 118 GLY A O 1
ATOM 925 N N . GLY A 1 119 ? 5.181 -12.536 -18.899 1.00 90.25 119 GLY A N 1
ATOM 926 C CA . GLY A 1 119 ? 4.390 -12.342 -17.682 1.00 90.25 119 GLY A CA 1
ATOM 927 C C . GLY A 1 119 ? 5.074 -11.437 -16.646 1.00 90.25 119 GLY A C 1
ATOM 928 O O . GLY A 1 119 ? 6.216 -11.017 -16.839 1.00 90.25 119 GLY A O 1
ATOM 929 N N . PRO A 1 120 ? 4.399 -11.120 -15.527 1.00 92.69 120 PRO A N 1
ATOM 930 C CA . PRO A 1 120 ? 5.033 -10.421 -14.411 1.00 92.69 120 PRO A CA 1
ATOM 931 C C . PRO A 1 120 ? 6.148 -11.270 -13.780 1.00 92.69 120 PRO A C 1
ATOM 933 O O . PRO A 1 120 ? 6.099 -12.499 -13.816 1.00 92.69 120 PRO A O 1
ATOM 936 N N . HIS A 1 121 ? 7.130 -10.620 -13.152 1.00 93.69 121 HIS A N 1
ATOM 937 C CA . HIS A 1 121 ? 8.152 -11.320 -12.366 1.00 93.69 121 HIS A CA 1
ATOM 938 C C . HIS A 1 121 ? 7.531 -12.108 -11.191 1.00 93.69 121 HIS A C 1
ATOM 940 O O . HIS A 1 121 ? 6.532 -11.657 -10.622 1.00 93.69 121 HIS A O 1
ATOM 946 N N . PRO A 1 122 ? 8.137 -13.243 -10.773 1.00 93.00 122 PRO A N 1
ATOM 947 C CA . PRO A 1 122 ? 7.678 -14.013 -9.611 1.00 93.00 122 PRO A CA 1
ATOM 948 C C . PRO A 1 122 ? 7.960 -13.311 -8.269 1.00 93.00 122 PRO A C 1
ATOM 950 O O . PRO A 1 122 ? 7.519 -13.777 -7.225 1.00 93.00 122 PRO A O 1
ATOM 953 N N . TYR A 1 123 ? 8.669 -12.180 -8.296 1.00 95.19 123 TYR A N 1
ATOM 954 C CA . TYR A 1 123 ? 8.975 -11.331 -7.150 1.00 95.19 123 TYR A CA 1
ATOM 955 C C . TYR A 1 123 ? 8.652 -9.863 -7.455 1.00 95.19 123 TYR A C 1
ATOM 957 O O . TYR A 1 123 ? 8.673 -9.422 -8.609 1.00 95.19 123 TYR A O 1
ATOM 965 N N . MET A 1 124 ? 8.419 -9.085 -6.401 1.00 97.44 124 MET A N 1
ATOM 966 C CA . MET A 1 124 ? 8.296 -7.630 -6.452 1.00 97.44 124 MET A CA 1
ATOM 967 C C . MET A 1 124 ? 9.453 -6.988 -5.692 1.00 97.44 124 MET A C 1
ATOM 969 O O . MET A 1 124 ? 9.771 -7.407 -4.582 1.00 97.44 124 MET A O 1
ATOM 973 N N . SER A 1 125 ? 10.076 -5.972 -6.276 1.00 97.88 125 SER A N 1
ATOM 974 C CA . SER A 1 125 ? 11.083 -5.145 -5.620 1.00 97.88 125 SER A CA 1
ATOM 975 C C . SER A 1 125 ? 10.580 -3.716 -5.454 1.00 97.88 125 SER A C 1
ATOM 977 O O . SER A 1 125 ? 9.880 -3.177 -6.316 1.00 97.88 125 SER A O 1
ATOM 979 N N . PHE A 1 126 ? 10.948 -3.104 -4.333 1.00 98.25 126 PHE A N 1
ATOM 980 C CA . PHE A 1 126 ? 10.582 -1.743 -3.963 1.00 98.25 126 PHE A CA 1
ATOM 981 C C . PHE A 1 126 ? 11.843 -1.021 -3.511 1.00 98.25 126 PHE A C 1
ATOM 983 O O . PHE A 1 126 ? 12.467 -1.410 -2.525 1.00 98.25 126 PHE A O 1
ATOM 990 N N . LYS A 1 127 ? 12.235 0.023 -4.241 1.00 97.94 127 LYS A N 1
ATOM 991 C CA . LYS A 1 127 ? 13.264 0.953 -3.781 1.00 97.94 127 LYS A CA 1
ATOM 992 C C . LYS A 1 127 ? 12.590 1.980 -2.883 1.00 97.94 127 LYS A C 1
ATOM 994 O O . LYS A 1 127 ? 11.722 2.699 -3.366 1.00 97.94 127 LYS A O 1
ATOM 999 N N . LEU A 1 128 ? 12.989 2.050 -1.624 1.00 97.12 128 LEU A N 1
ATOM 1000 C CA . LEU A 1 128 ? 12.369 2.882 -0.597 1.00 97.12 128 LEU A CA 1
ATOM 1001 C C . LEU A 1 128 ? 13.325 3.985 -0.132 1.00 97.12 128 LEU A C 1
ATOM 1003 O O . LE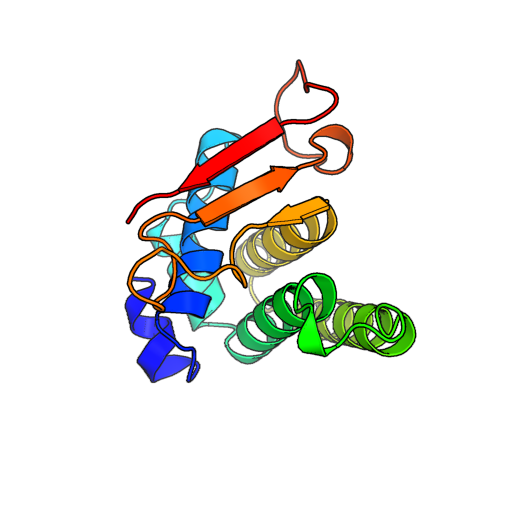U A 1 128 ? 14.550 3.841 -0.214 1.00 97.12 128 LEU A O 1
ATOM 1007 N N . GLU A 1 129 ? 12.745 5.067 0.378 1.00 96.81 129 GLU A N 1
ATOM 1008 C CA . GLU A 1 129 ? 13.409 6.104 1.168 1.00 96.81 129 GLU A CA 1
ATOM 1009 C C . GLU A 1 129 ? 13.019 5.948 2.654 1.00 96.81 129 GLU A C 1
ATOM 1011 O O . GLU A 1 129 ? 11.991 6.474 3.085 1.00 96.81 129 GLU A O 1
ATOM 1016 N N . PRO A 1 130 ? 13.809 5.224 3.472 1.00 94.00 130 PRO A N 1
ATOM 1017 C CA . PRO A 1 130 ? 13.480 4.979 4.880 1.00 94.00 130 PRO A CA 1
ATOM 1018 C C . PRO A 1 130 ? 13.350 6.249 5.733 1.00 94.00 130 PRO A C 1
ATOM 1020 O O . PRO A 1 130 ? 12.611 6.255 6.717 1.00 94.00 130 PRO A O 1
ATOM 1023 N N . SER A 1 131 ? 14.033 7.342 5.371 1.00 93.19 131 SER A N 1
ATOM 1024 C CA . SER A 1 131 ? 13.891 8.644 6.042 1.00 93.19 131 SER A CA 1
ATOM 1025 C C . SER A 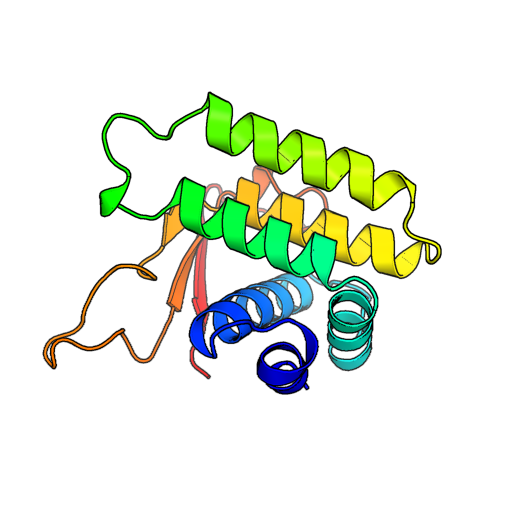1 131 ? 12.474 9.211 5.957 1.00 93.19 131 SER A C 1
ATOM 1027 O O . SER A 1 131 ? 12.067 9.919 6.876 1.00 93.19 131 SER A O 1
ATOM 1029 N N . ALA A 1 132 ? 11.710 8.860 4.919 1.00 93.88 132 ALA A N 1
ATOM 1030 C CA . ALA A 1 132 ? 10.319 9.271 4.743 1.00 93.88 132 ALA A CA 1
ATOM 1031 C C . ALA A 1 132 ? 9.316 8.409 5.539 1.00 93.88 132 ALA A C 1
ATOM 1033 O O . ALA A 1 132 ? 8.115 8.657 5.468 1.00 93.88 132 ALA A O 1
ATOM 1034 N N . ILE A 1 133 ? 9.782 7.405 6.299 1.00 93.38 133 ILE A N 1
ATOM 1035 C CA . ILE A 1 133 ? 8.940 6.500 7.096 1.00 93.38 133 ILE A CA 1
ATOM 1036 C C . ILE A 1 133 ? 9.225 6.738 8.590 1.00 93.38 133 ILE A C 1
ATOM 1038 O O . ILE A 1 133 ? 10.222 6.232 9.119 1.00 93.38 133 ILE A O 1
ATOM 1042 N N . PRO A 1 134 ? 8.379 7.514 9.298 1.00 85.25 134 PRO A N 1
ATOM 1043 C CA . PRO A 1 134 ? 8.628 7.926 10.680 1.00 85.25 134 PRO A CA 1
ATOM 1044 C C . PRO A 1 134 ? 8.752 6.784 11.691 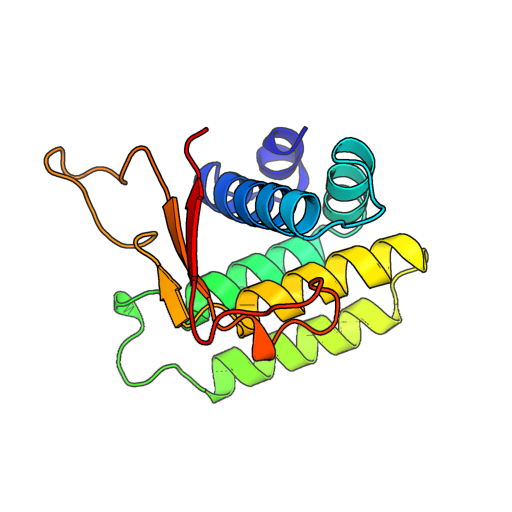1.00 85.25 134 PRO A C 1
ATOM 1046 O O . PRO A 1 134 ? 9.473 6.952 12.671 1.00 85.25 134 PRO A O 1
ATOM 1049 N N . ASP A 1 135 ? 8.120 5.637 11.444 1.00 81.12 135 ASP A N 1
ATOM 1050 C CA . ASP A 1 135 ? 8.024 4.540 12.419 1.00 81.12 135 ASP A CA 1
ATOM 1051 C C . ASP A 1 135 ? 9.189 3.537 12.351 1.00 81.12 135 ASP A C 1
ATOM 1053 O O . ASP A 1 135 ? 9.290 2.650 13.196 1.00 81.12 135 ASP A O 1
ATOM 1057 N N . LEU A 1 136 ? 10.104 3.662 11.379 1.00 88.19 136 LEU A N 1
ATOM 1058 C CA . LEU A 1 136 ? 11.223 2.721 11.260 1.00 88.19 136 LEU A CA 1
ATOM 1059 C C . LEU A 1 136 ? 12.254 2.895 12.391 1.00 88.19 136 LEU A C 1
ATOM 1061 O O . LEU A 1 136 ? 12.617 4.031 12.722 1.00 88.19 136 LEU A O 1
ATOM 1065 N N . PRO A 1 137 ? 12.813 1.806 12.949 1.00 87.56 137 PRO A N 1
ATOM 1066 C CA . PRO A 1 137 ? 13.877 1.903 13.943 1.00 87.56 137 PRO A CA 1
ATOM 1067 C C . PRO A 1 137 ? 15.149 2.538 13.356 1.00 87.56 137 PRO A C 1
ATOM 1069 O O . PRO A 1 137 ? 15.396 2.499 12.150 1.00 87.56 137 PRO A O 1
ATOM 1072 N N . GLN A 1 138 ? 15.972 3.141 14.216 1.00 86.62 138 GLN A N 1
ATOM 1073 C CA . GLN A 1 138 ? 17.320 3.570 13.833 1.00 86.62 138 GLN A CA 1
ATOM 1074 C C . GLN A 1 138 ? 18.300 2.379 13.852 1.00 86.62 138 GLN A C 1
ATOM 1076 O O . GLN A 1 138 ? 18.112 1.470 14.664 1.00 86.62 138 GLN A O 1
ATOM 1081 N N . PRO A 1 139 ? 19.377 2.398 13.039 1.00 89.75 139 PRO A N 1
ATOM 1082 C CA . PRO A 1 139 ? 19.720 3.404 12.028 1.00 89.75 139 PRO A CA 1
ATOM 1083 C C . PRO A 1 139 ? 18.949 3.204 10.712 1.00 89.75 139 PRO A C 1
ATOM 1085 O O . PRO A 1 139 ? 18.795 2.082 10.240 1.00 89.75 139 PRO A O 1
ATOM 1088 N N . ARG A 1 140 ? 18.512 4.305 10.086 1.00 88.69 140 ARG A N 1
ATOM 1089 C CA . ARG A 1 140 ? 17.810 4.275 8.792 1.00 88.69 140 ARG A CA 1
ATOM 1090 C C . ARG A 1 140 ? 18.805 4.495 7.647 1.00 88.69 140 ARG A C 1
ATOM 1092 O O . ARG A 1 140 ? 19.428 5.560 7.611 1.00 88.69 140 ARG A O 1
ATOM 1099 N N . PRO A 1 141 ? 18.986 3.537 6.720 1.00 90.19 141 PRO A N 1
ATOM 1100 C CA . PRO A 1 141 ? 19.832 3.761 5.555 1.00 90.19 141 PRO A CA 1
ATOM 1101 C C . PRO A 1 141 ? 19.222 4.843 4.653 1.00 90.19 141 PRO A C 1
ATOM 1103 O O . PRO A 1 141 ? 18.010 5.054 4.648 1.00 90.19 141 PRO A O 1
ATOM 1106 N N . LYS A 1 142 ? 20.061 5.526 3.861 1.00 90.56 142 LYS A N 1
ATOM 1107 C CA . LYS A 1 142 ? 19.598 6.594 2.955 1.00 90.56 142 LYS A CA 1
ATOM 1108 C C . LYS A 1 142 ? 18.587 6.077 1.922 1.00 90.56 142 LYS A C 1
ATOM 1110 O O . LYS A 1 142 ? 17.624 6.763 1.617 1.00 90.56 142 LYS A O 1
ATOM 1115 N N . PHE A 1 143 ? 18.813 4.871 1.401 1.00 95.56 143 PHE A N 1
ATOM 1116 C CA . PHE A 1 143 ? 17.891 4.152 0.523 1.00 95.56 143 PHE A CA 1
ATOM 1117 C C . PHE A 1 143 ? 17.974 2.656 0.812 1.00 95.56 143 PHE A C 1
ATOM 1119 O O . PHE A 1 143 ? 19.040 2.158 1.175 1.00 95.56 143 PHE A O 1
ATOM 1126 N N . GLU A 1 144 ? 16.879 1.945 0.570 1.00 94.88 144 GLU A N 1
ATOM 1127 C CA . GLU A 1 144 ? 16.791 0.493 0.738 1.00 94.88 144 GLU A CA 1
ATOM 1128 C C . GLU A 1 144 ? 16.090 -0.150 -0.465 1.00 94.88 144 GLU A C 1
ATOM 1130 O O . GLU A 1 144 ? 15.302 0.502 -1.152 1.00 94.88 144 GLU A O 1
ATOM 1135 N N . ILE A 1 145 ? 16.390 -1.422 -0.744 1.00 97.06 145 ILE A N 1
ATOM 1136 C CA . ILE A 1 145 ? 15.613 -2.242 -1.676 1.00 97.06 145 ILE A CA 1
ATOM 1137 C C . ILE A 1 145 ? 15.007 -3.401 -0.895 1.00 97.06 145 ILE A C 1
ATOM 1139 O O . ILE A 1 145 ? 15.723 -4.296 -0.452 1.00 97.06 145 ILE A O 1
ATOM 1143 N N . PHE A 1 146 ? 13.683 -3.403 -0.790 1.00 96.88 146 PHE A N 1
ATOM 1144 C CA . PHE A 1 146 ? 12.922 -4.517 -0.247 1.00 96.88 146 PHE A CA 1
ATOM 1145 C C . PHE A 1 146 ? 12.454 -5.425 -1.387 1.00 96.88 146 PHE A C 1
ATOM 1147 O O . PHE A 1 146 ? 11.922 -4.943 -2.390 1.00 96.88 146 PHE A O 1
ATOM 1154 N N . VAL A 1 147 ? 12.647 -6.738 -1.243 1.00 97.38 147 VAL A N 1
ATOM 1155 C CA . VAL A 1 147 ? 12.196 -7.743 -2.215 1.00 97.38 147 VAL A CA 1
ATOM 1156 C C . VAL A 1 147 ? 11.207 -8.682 -1.545 1.00 97.38 147 VAL A C 1
ATOM 1158 O O . VAL A 1 147 ? 11.481 -9.242 -0.486 1.00 97.38 147 VAL A O 1
ATOM 1161 N N . TYR A 1 148 ? 10.066 -8.881 -2.195 1.00 97.12 148 TYR A N 1
ATOM 1162 C CA . TYR A 1 148 ? 9.025 -9.796 -1.765 1.00 97.12 148 TYR A CA 1
ATOM 1163 C C . TYR A 1 148 ? 8.784 -10.878 -2.820 1.00 97.12 148 TYR A C 1
ATOM 1165 O O . TYR A 1 148 ? 8.548 -10.571 -3.988 1.00 97.12 148 TYR A O 1
ATOM 1173 N N . SER A 1 149 ? 8.804 -12.138 -2.387 1.00 91.75 149 SER A N 1
ATOM 1174 C CA . SER A 1 149 ? 8.384 -13.308 -3.163 1.00 91.75 149 SER A CA 1
ATOM 1175 C C . SER A 1 149 ? 7.272 -14.022 -2.384 1.00 91.75 149 SER A C 1
ATOM 1177 O O . SER A 1 149 ? 7.478 -14.277 -1.192 1.00 91.75 149 SER A O 1
ATOM 1179 N N . PRO A 1 150 ? 6.103 -14.287 -2.998 1.00 81.19 150 PRO A N 1
ATOM 1180 C CA . PRO A 1 150 ? 5.003 -15.020 -2.372 1.00 81.19 150 PRO A CA 1
ATOM 1181 C C . PRO A 1 150 ? 5.342 -16.444 -1.941 1.00 81.19 150 PRO A C 1
ATOM 1183 O O . PRO A 1 150 ? 6.191 -17.078 -2.607 1.00 81.19 150 PRO A O 1
#

Radius of gyration: 14.89 Å; Cα contacts (8 Å, |Δi|>4): 178; chains: 1; bounding box: 34×32×37 Å

Sequence (150 aa):
GFNGLVLGAGLTWRQATVLRAYAKYMRQGNSPFAQDYIEDALRGNVDITKLLVALFEARFDPSRSGGADESGEEGLETRIMSALDDVASLDHDRILRSYLTHIRATLRTNYFQRGESGGPHPYMSFKLEPSAIPDLPQPRPKFEIFVYSP

Nearest PDB structures (foldseek):
  4m70-assembly3_I  TM=2.314E-01  e=9.828E+00  Solanum tuberosum

Foldseek 3Di:
DLVVCCVQLVDDPLLSVVLVLLLVVCVVQVNPDDPVRLSVLCSVLSVLSVLLSVLLCLQAPCVNPPPSPVVSNVVSVVVSVVSLVVDPDPVSSVSSVQSVLFSVQFDYKCSNPADPVRHRDQKIKTKGQQVSRVSGDPPGDRIDIRMDGD

Secondary structure (DSSP, 8-state):
-TTHHHHHS---HHHHHHHHHHHHHHHHTT-SS-HHHHHHHHHH-HHHHHHHHHHHHHHH-GGG-SS--HHHHHHHHHHHHHHHTT-S-HHHHHHHHHHHHHHHTEEEESTT-B-TTSSB-SSEEEEE-GGG-TTSPSSPPSSEEEEE--

Solvent-accessible surface area (backbone atoms only — not comparable to full-atom values): 8625 Å² total; per-residue (Å²): 107,57,72,54,36,33,76,74,52,70,38,52,72,66,58,36,46,53,55,49,43,53,54,53,50,41,48,75,39,66,48,92,67,53,70,68,57,54,42,46,39,42,64,76,35,37,69,56,45,50,45,55,50,50,41,50,47,58,76,61,41,72,92,59,68,84,52,70,56,57,70,57,47,53,49,41,52,50,51,42,56,60,55,47,75,72,46,88,44,69,67,40,37,52,52,56,53,47,51,52,40,55,56,68,24,44,77,47,63,50,76,79,44,62,38,98,88,71,42,68,52,84,52,43,44,36,33,34,32,46,80,64,39,87,76,50,62,84,86,66,54,83,61,46,75,50,76,42,66,131